Protein AF-A0A535QYT6-F1 (afdb_monomer_lite)

Structure (mmCIF, N/CA/C/O backbone):
data_AF-A0A535QYT6-F1
#
_entry.id   AF-A0A535QYT6-F1
#
loop_
_atom_site.group_PDB
_atom_site.id
_atom_site.type_symbol
_atom_site.label_atom_id
_atom_site.label_alt_id
_atom_site.label_comp_id
_atom_site.label_asym_id
_atom_site.label_entity_id
_atom_site.label_seq_id
_atom_site.pdbx_PDB_ins_code
_atom_site.Cartn_x
_atom_site.Cartn_y
_atom_site.Cartn_z
_atom_site.occupancy
_atom_site.B_iso_or_equiv
_atom_site.auth_seq_id
_atom_site.auth_comp_id
_atom_site.auth_asym_id
_atom_site.auth_atom_id
_atom_site.pdbx_PDB_model_num
ATOM 1 N N . MET A 1 1 ? -19.477 -6.397 -7.292 1.00 49.81 1 MET A N 1
ATOM 2 C CA . MET A 1 1 ? -18.075 -6.881 -7.298 1.00 49.81 1 MET A CA 1
ATOM 3 C C . MET A 1 1 ? -17.144 -5.680 -7.451 1.00 49.81 1 MET A C 1
ATOM 5 O O . MET A 1 1 ? -17.208 -5.020 -8.489 1.00 49.81 1 MET A O 1
ATOM 9 N N . PRO A 1 2 ? -16.328 -5.345 -6.439 1.00 56.06 2 PRO A N 1
ATOM 10 C CA . PRO A 1 2 ? -15.385 -4.229 -6.509 1.00 56.06 2 PRO A CA 1
ATOM 11 C C . PRO A 1 2 ? -14.351 -4.457 -7.620 1.00 56.06 2 PRO A C 1
ATOM 13 O O . PRO A 1 2 ? -13.805 -5.550 -7.774 1.00 56.06 2 PRO A O 1
ATOM 16 N N . LYS A 1 3 ? -14.112 -3.429 -8.439 1.00 69.00 3 LYS A N 1
ATOM 17 C CA . LYS A 1 3 ? -13.277 -3.535 -9.643 1.00 69.00 3 LYS A CA 1
ATOM 18 C C . LYS A 1 3 ? -11.787 -3.454 -9.263 1.00 69.00 3 LYS A C 1
ATOM 20 O O . LYS A 1 3 ? -11.415 -2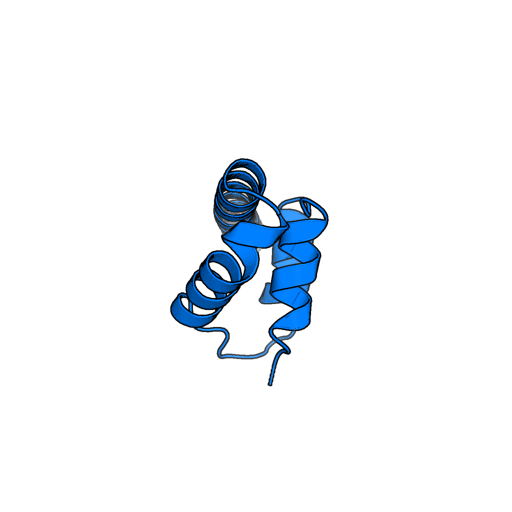.510 -8.563 1.00 69.00 3 LYS A O 1
ATOM 25 N N . PRO A 1 4 ? -10.914 -4.360 -9.753 1.00 74.06 4 PRO A N 1
ATOM 26 C CA . PRO A 1 4 ? -9.468 -4.325 -9.475 1.00 74.06 4 PRO A CA 1
ATOM 27 C C . PRO A 1 4 ? -8.807 -3.009 -9.915 1.00 74.06 4 PRO A C 1
ATOM 29 O O . PRO A 1 4 ? -7.790 -2.601 -9.359 1.00 74.06 4 PRO A O 1
ATOM 32 N N . THR A 1 5 ? -9.439 -2.286 -10.842 1.00 87.81 5 THR A N 1
ATOM 33 C CA . THR A 1 5 ? -9.025 -0.949 -11.278 1.00 87.81 5 THR A CA 1
ATOM 34 C C . THR A 1 5 ? -8.937 0.061 -10.134 1.00 87.81 5 THR A C 1
ATOM 36 O O . THR A 1 5 ? -8.078 0.936 -10.174 1.00 87.81 5 THR A O 1
ATOM 39 N N . ARG A 1 6 ? -9.764 -0.064 -9.085 1.00 89.00 6 ARG A N 1
ATOM 40 C CA . ARG A 1 6 ? -9.715 0.843 -7.928 1.00 89.00 6 ARG A CA 1
ATOM 41 C C . ARG A 1 6 ? -8.457 0.628 -7.088 1.00 89.00 6 ARG A C 1
ATOM 43 O O . ARG A 1 6 ? -7.804 1.597 -6.723 1.00 89.00 6 ARG A O 1
ATOM 50 N N . ILE A 1 7 ? -8.100 -0.630 -6.822 1.00 91.44 7 ILE A N 1
ATOM 51 C CA . ILE A 1 7 ? -6.883 -0.982 -6.071 1.00 91.44 7 ILE A CA 1
ATOM 52 C C . ILE A 1 7 ? -5.651 -0.482 -6.832 1.00 91.44 7 ILE A C 1
ATOM 54 O O . ILE A 1 7 ? -4.784 0.166 -6.251 1.00 91.44 7 ILE A O 1
ATOM 58 N N . ALA A 1 8 ? -5.614 -0.718 -8.147 1.00 94.06 8 ALA A N 1
ATOM 59 C CA . ALA A 1 8 ? -4.529 -0.243 -8.994 1.00 94.06 8 ALA A CA 1
ATOM 60 C C . ALA A 1 8 ? -4.422 1.290 -9.009 1.00 94.06 8 ALA A C 1
ATOM 62 O O . ALA A 1 8 ? -3.318 1.824 -8.915 1.00 94.06 8 ALA A O 1
ATOM 63 N N . ALA A 1 9 ? -5.551 2.002 -9.068 1.00 94.69 9 ALA A N 1
ATOM 64 C CA . ALA A 1 9 ? -5.568 3.462 -9.026 1.00 94.69 9 ALA A CA 1
ATOM 65 C C . ALA A 1 9 ? -5.030 4.009 -7.695 1.00 94.69 9 ALA A C 1
ATOM 67 O O . ALA A 1 9 ? -4.167 4.883 -7.703 1.00 94.69 9 ALA A O 1
ATOM 68 N N . LEU A 1 10 ? -5.476 3.463 -6.559 1.00 94.81 10 LEU A N 1
ATOM 69 C CA . LEU A 1 10 ? -4.994 3.877 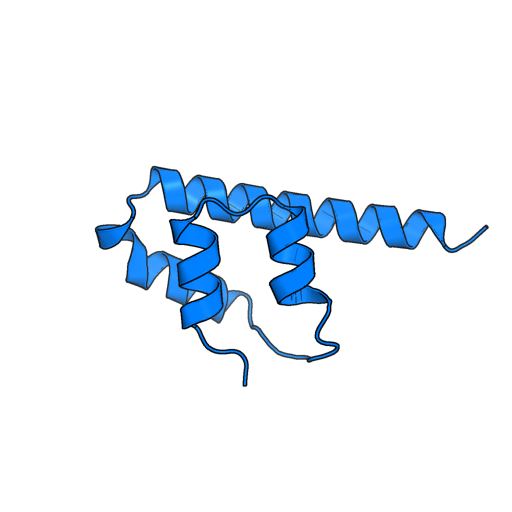-5.236 1.00 94.81 10 LEU A CA 1
ATOM 70 C C . LEU A 1 10 ? -3.485 3.662 -5.088 1.00 94.81 10 LEU A C 1
ATOM 72 O O . LEU A 1 10 ? -2.786 4.549 -4.603 1.00 94.81 10 LEU A O 1
ATOM 76 N N . ALA A 1 11 ? -2.977 2.515 -5.548 1.00 95.88 11 ALA A N 1
ATOM 77 C CA . ALA A 1 11 ? -1.547 2.233 -5.535 1.00 95.88 11 ALA A CA 1
ATOM 78 C C . ALA A 1 11 ? -0.775 3.203 -6.439 1.00 95.88 11 ALA A C 1
ATOM 80 O O . ALA A 1 11 ? 0.207 3.793 -6.006 1.00 95.88 11 ALA A O 1
ATOM 81 N N . THR A 1 12 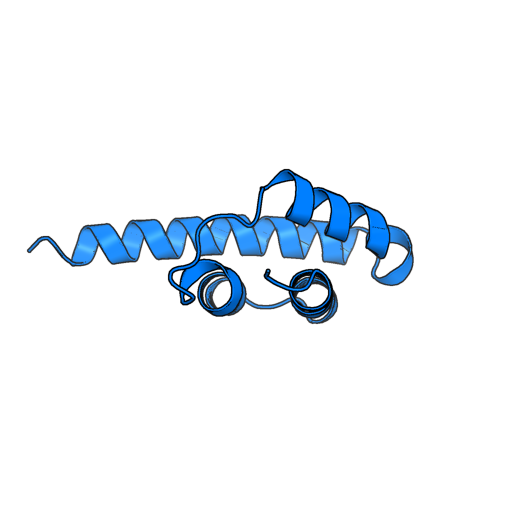? -1.246 3.428 -7.668 1.00 96.69 12 THR A N 1
ATOM 82 C CA . THR A 1 12 ? -0.600 4.331 -8.639 1.00 96.69 12 THR A CA 1
ATOM 83 C C . THR A 1 12 ? -0.484 5.761 -8.101 1.00 96.69 12 THR A C 1
ATOM 85 O O . THR A 1 12 ? 0.556 6.404 -8.255 1.00 96.69 12 THR A O 1
ATOM 88 N N . LEU A 1 13 ? -1.530 6.241 -7.425 1.00 96.50 13 LEU A N 1
ATOM 89 C CA . LEU A 1 13 ? -1.609 7.594 -6.872 1.00 96.50 13 LEU A CA 1
ATOM 90 C C . LEU A 1 13 ? -0.920 7.764 -5.512 1.00 96.50 13 LEU A C 1
ATOM 92 O O . LEU A 1 13 ? -0.899 8.878 -5.000 1.00 96.50 13 LEU A O 1
ATOM 96 N N . ASP A 1 14 ? -0.370 6.700 -4.922 1.00 96.44 14 ASP A N 1
ATOM 97 C CA . ASP A 1 14 ? 0.116 6.710 -3.532 1.00 96.44 14 ASP A CA 1
ATOM 98 C C . ASP A 1 14 ? -0.925 7.135 -2.510 1.00 96.44 14 ASP A C 1
ATOM 100 O O . ASP A 1 14 ? -0.671 7.949 -1.619 1.00 96.44 14 ASP A O 1
ATOM 104 N N . ALA A 1 15 ? -2.140 6.628 -2.665 1.00 95.69 15 ALA A N 1
ATOM 105 C CA . ALA A 1 15 ? -3.251 7.103 -1.870 1.00 95.69 15 ALA A CA 1
ATOM 106 C C . ALA A 1 15 ? -2.928 7.067 -0.363 1.00 95.69 15 ALA A C 1
ATOM 108 O O . ALA A 1 15 ? -2.386 6.085 0.165 1.00 95.69 15 ALA A O 1
ATOM 109 N N . ALA A 1 16 ? -3.282 8.152 0.329 1.00 95.94 16 ALA A N 1
ATOM 110 C CA . ALA A 1 16 ? -3.124 8.259 1.771 1.00 95.94 16 ALA A CA 1
ATOM 111 C C . ALA A 1 16 ? -3.929 7.155 2.491 1.00 95.94 16 ALA A C 1
ATOM 113 O O . ALA A 1 16 ? -4.955 6.710 1.966 1.00 95.94 16 ALA A O 1
ATOM 114 N N . PRO A 1 17 ? -3.544 6.735 3.711 1.00 93.00 17 PRO A N 1
ATOM 115 C CA . PRO A 1 17 ? -4.228 5.663 4.446 1.00 93.00 17 PRO A CA 1
ATOM 116 C C . PRO A 1 17 ? -5.754 5.831 4.540 1.00 93.00 17 PRO A C 1
ATOM 118 O O . PRO A 1 17 ? -6.506 4.904 4.254 1.00 93.00 17 PRO A O 1
ATOM 121 N N . ALA A 1 18 ? -6.238 7.041 4.832 1.00 91.00 18 ALA A N 1
ATOM 122 C CA . ALA A 1 18 ? -7.674 7.320 4.890 1.00 91.00 18 ALA A CA 1
ATOM 123 C C . ALA A 1 18 ? -8.391 7.076 3.547 1.00 91.00 18 ALA A C 1
ATOM 125 O O . ALA A 1 18 ? -9.525 6.605 3.525 1.00 91.00 18 ALA A O 1
ATOM 126 N N . SER A 1 19 ? -7.726 7.334 2.414 1.00 91.06 19 SER A N 1
ATOM 127 C CA . SER A 1 19 ? -8.283 7.060 1.084 1.00 91.06 19 SER A CA 1
ATOM 128 C C . SER A 1 19 ? -8.444 5.562 0.830 1.00 91.06 19 SER A C 1
ATOM 130 O O . SER A 1 19 ? -9.433 5.168 0.214 1.00 91.06 19 SER A O 1
ATOM 132 N N . TRP A 1 20 ? -7.534 4.725 1.340 1.00 90.12 20 TRP A N 1
ATOM 133 C CA . TRP A 1 20 ? -7.704 3.270 1.326 1.00 90.12 20 TRP A CA 1
ATOM 134 C C . TRP A 1 20 ? -8.909 2.854 2.164 1.00 90.12 20 TRP A C 1
ATOM 136 O O . TRP A 1 20 ? -9.751 2.116 1.665 1.00 90.12 20 TRP A O 1
ATOM 146 N N . LEU A 1 21 ? -9.055 3.383 3.382 1.00 85.00 21 LEU A N 1
ATOM 147 C CA . LEU A 1 21 ? -10.201 3.070 4.239 1.00 85.00 21 LEU A CA 1
ATOM 148 C C . LEU A 1 21 ? -11.535 3.496 3.610 1.00 85.00 21 LEU A C 1
ATOM 150 O O . LEU A 1 21 ? -12.488 2.726 3.601 1.00 85.00 21 LEU A O 1
ATOM 154 N N . MET A 1 22 ? -11.601 4.686 3.014 1.00 84.69 22 MET A N 1
ATOM 155 C CA . MET A 1 22 ? -12.805 5.154 2.321 1.00 84.69 22 MET A CA 1
ATOM 156 C C . MET A 1 22 ? -13.158 4.290 1.108 1.00 84.69 22 MET A C 1
ATOM 158 O O . MET A 1 22 ? -14.324 4.020 0.846 1.00 84.69 22 MET A O 1
ATOM 162 N N . ASN A 1 23 ? -12.159 3.824 0.361 1.00 81.19 23 ASN A N 1
ATOM 163 C CA . ASN A 1 23 ? -12.393 3.097 -0.885 1.00 81.19 23 ASN A CA 1
ATOM 164 C C . ASN A 1 23 ? -12.525 1.577 -0.713 1.00 81.19 23 ASN A C 1
ATOM 166 O O . ASN A 1 23 ? -13.100 0.928 -1.596 1.00 81.19 23 ASN A O 1
ATOM 170 N N . LEU A 1 24 ? -11.989 1.032 0.384 1.00 77.00 24 LEU A N 1
ATOM 171 C CA . LEU A 1 24 ? -12.061 -0.381 0.757 1.00 77.00 24 LEU A CA 1
ATOM 172 C C . LEU A 1 24 ? -13.119 -0.661 1.839 1.00 77.00 24 LEU A C 1
ATOM 174 O O . LEU A 1 24 ? -13.715 -1.730 1.813 1.00 77.00 24 LEU A O 1
ATOM 178 N N . GLY A 1 25 ? -13.357 0.269 2.771 1.00 63.31 25 GLY A N 1
ATOM 179 C CA . GLY A 1 25 ? -14.184 0.069 3.970 1.00 63.31 25 GLY A CA 1
ATOM 180 C C . GLY A 1 25 ? -15.571 0.726 3.952 1.00 63.31 25 GLY A C 1
ATOM 181 O O . GLY A 1 25 ? -16.505 0.165 4.513 1.00 63.31 25 GLY A O 1
ATOM 182 N N . VAL A 1 26 ? -15.770 1.866 3.277 1.00 53.97 26 VAL A N 1
ATOM 183 C CA . VAL A 1 26 ? -17.051 2.622 3.350 1.00 53.97 26 VAL A CA 1
ATOM 184 C C . VAL A 1 26 ? -18.180 2.001 2.510 1.00 53.97 26 VAL A C 1
ATOM 186 O O . VAL A 1 26 ? -19.315 2.463 2.550 1.00 53.97 26 VAL A O 1
ATOM 189 N N . SER A 1 27 ? -17.930 0.910 1.782 1.00 46.03 27 SER A N 1
ATOM 190 C CA . SER A 1 27 ? -18.956 0.324 0.908 1.00 46.03 27 SER A CA 1
ATOM 191 C C . SER A 1 27 ? -19.924 -0.648 1.591 1.00 46.03 27 SER A C 1
ATOM 193 O O . SER A 1 27 ? -20.859 -1.076 0.928 1.00 46.03 27 SER A O 1
ATOM 195 N N . GLY A 1 28 ? -19.729 -1.046 2.857 1.00 48.41 28 GLY A N 1
ATOM 196 C CA . GLY A 1 28 ? -20.598 -2.058 3.489 1.00 48.41 28 GLY A CA 1
ATOM 197 C C . GLY A 1 28 ? -20.620 -3.416 2.759 1.00 48.41 28 GLY A C 1
ATOM 198 O O . GLY A 1 28 ? -21.536 -4.211 2.946 1.00 48.41 28 GLY A O 1
ATOM 199 N N . GLU A 1 29 ? -19.622 -3.690 1.914 1.00 47.50 29 GLU A N 1
ATOM 200 C CA . GLU A 1 29 ? -19.548 -4.873 1.057 1.00 47.50 29 GLU A CA 1
ATOM 201 C C . GLU A 1 29 ? -18.442 -5.820 1.539 1.00 47.50 29 GLU A C 1
ATOM 203 O O . GLU A 1 29 ? -17.247 -5.544 1.442 1.00 47.50 29 GLU A O 1
ATOM 208 N N . ILE A 1 30 ? -18.869 -6.980 2.022 1.00 46.28 30 ILE A N 1
ATOM 209 C CA . ILE A 1 30 ? -18.080 -8.199 2.194 1.00 46.28 30 ILE A CA 1
ATOM 210 C C . ILE A 1 30 ? -17.287 -8.493 0.898 1.00 46.28 30 ILE A C 1
ATOM 212 O O . ILE A 1 30 ? -17.876 -8.553 -0.181 1.00 46.28 30 ILE A O 1
ATOM 216 N N . GLY A 1 31 ? -15.975 -8.763 0.982 1.00 56.59 31 GLY A N 1
ATOM 217 C CA . GLY A 1 31 ? -15.334 -9.659 0.002 1.00 56.59 31 GLY A CA 1
ATOM 218 C C . GLY A 1 31 ? -14.254 -9.124 -0.949 1.00 56.59 31 GLY A C 1
ATOM 219 O O . GLY A 1 31 ? -14.032 -9.746 -1.992 1.00 56.59 31 GLY A O 1
A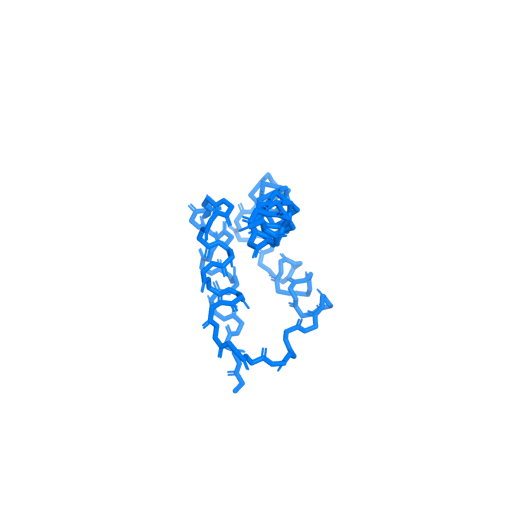TOM 220 N N . ILE A 1 32 ? -13.514 -8.055 -0.629 1.00 65.81 32 ILE A N 1
ATOM 221 C CA . ILE A 1 32 ? -12.167 -7.931 -1.222 1.00 65.81 32 ILE A CA 1
ATOM 222 C C . ILE A 1 32 ? -11.236 -8.830 -0.417 1.00 65.81 32 ILE A C 1
ATOM 224 O O . ILE A 1 32 ? -10.826 -8.485 0.686 1.00 65.81 32 ILE A O 1
ATOM 228 N N . SER A 1 33 ? -10.925 -9.997 -0.973 1.00 77.31 33 SER A N 1
ATOM 229 C CA . SER A 1 33 ? -9.976 -10.903 -0.344 1.00 77.31 33 SER A CA 1
ATOM 230 C C . SER A 1 33 ? -8.576 -10.259 -0.320 1.00 77.31 33 SER A C 1
ATOM 232 O O . SER A 1 33 ? -8.199 -9.589 -1.296 1.00 77.31 33 SER A O 1
ATOM 234 N N . PRO A 1 34 ? -7.789 -10.427 0.757 1.00 81.38 34 PRO A N 1
ATOM 235 C CA . PRO A 1 34 ? -6.407 -9.950 0.808 1.00 81.38 34 PRO A CA 1
ATOM 236 C C . PRO A 1 34 ? -5.587 -10.406 -0.406 1.00 81.38 34 PRO A C 1
ATOM 238 O O . PRO A 1 34 ? -4.810 -9.636 -0.970 1.00 81.38 34 PRO A O 1
ATOM 241 N N . GLU A 1 35 ? -5.845 -11.621 -0.890 1.00 85.94 35 GLU A N 1
ATOM 242 C CA . GLU A 1 35 ? -5.198 -12.219 -2.060 1.00 85.94 35 GLU A CA 1
ATOM 243 C C . GLU A 1 35 ? -5.496 -11.430 -3.335 1.00 85.94 35 GLU A C 1
ATOM 245 O O . GLU A 1 35 ? -4.638 -11.320 -4.205 1.00 85.94 35 GLU A O 1
ATOM 250 N N . ARG A 1 36 ? -6.684 -10.824 -3.459 1.00 86.06 36 ARG A N 1
ATOM 251 C CA . ARG A 1 36 ? -7.017 -9.959 -4.598 1.00 86.06 36 ARG A CA 1
ATOM 252 C C . ARG A 1 36 ? -6.249 -8.645 -4.555 1.00 86.06 36 ARG A C 1
ATOM 254 O O . ARG A 1 36 ? -5.828 -8.167 -5.610 1.00 86.06 36 ARG A O 1
ATOM 261 N N . ILE A 1 37 ? -6.077 -8.055 -3.374 1.00 89.00 37 ILE A N 1
ATOM 262 C CA . ILE A 1 37 ? -5.283 -6.829 -3.213 1.00 89.00 37 ILE A CA 1
ATOM 263 C C . ILE A 1 37 ? -3.838 -7.131 -3.585 1.00 89.00 37 ILE A C 1
ATOM 265 O O . ILE A 1 37 ? -3.294 -6.501 -4.490 1.00 89.00 37 ILE A O 1
ATOM 269 N N . VAL A 1 38 ? -3.259 -8.154 -2.958 1.00 91.38 38 VAL A N 1
ATOM 270 C CA . VAL A 1 38 ? -1.882 -8.587 -3.205 1.00 91.38 38 VAL A CA 1
ATOM 271 C C . VAL A 1 38 ? -1.688 -8.984 -4.668 1.00 91.38 38 VAL A C 1
ATOM 273 O O . VAL A 1 38 ? -0.761 -8.500 -5.308 1.00 91.38 38 VAL A O 1
ATOM 276 N N . GLY A 1 39 ? -2.595 -9.776 -5.241 1.00 93.56 39 GLY A N 1
ATOM 277 C CA . GLY A 1 39 ? -2.543 -10.177 -6.646 1.00 93.56 39 GLY A CA 1
ATOM 278 C C . GLY A 1 39 ? -2.611 -8.991 -7.610 1.00 93.56 39 GLY A C 1
ATOM 279 O O . GLY A 1 39 ? -1.879 -8.964 -8.595 1.00 93.56 39 GLY A O 1
ATOM 280 N N . THR A 1 40 ? -3.420 -7.970 -7.305 1.00 93.75 40 THR A N 1
ATOM 281 C CA . THR A 1 40 ? -3.469 -6.735 -8.108 1.00 93.75 40 THR A CA 1
ATOM 282 C C . THR A 1 40 ? -2.158 -5.958 -8.006 1.00 93.75 40 THR A C 1
ATOM 284 O O . THR A 1 40 ? -1.642 -5.511 -9.026 1.00 93.75 40 THR A O 1
ATOM 287 N N . LEU A 1 41 ? -1.596 -5.823 -6.800 1.00 94.75 41 LEU A N 1
ATOM 288 C CA . LEU A 1 41 ? -0.317 -5.144 -6.574 1.00 94.75 41 LEU A CA 1
ATOM 289 C C . LEU A 1 41 ? 0.837 -5.852 -7.296 1.00 94.75 41 LEU A C 1
ATOM 291 O O . LEU A 1 41 ? 1.629 -5.193 -7.962 1.00 94.75 41 LEU A O 1
ATOM 295 N N . ILE A 1 42 ? 0.893 -7.185 -7.231 1.00 95.50 42 ILE A N 1
ATOM 296 C CA . ILE A 1 42 ? 1.876 -7.995 -7.963 1.00 95.50 42 ILE A CA 1
ATOM 297 C C . ILE A 1 42 ? 1.717 -7.788 -9.473 1.00 95.50 42 ILE A C 1
ATOM 299 O O . ILE A 1 42 ? 2.706 -7.550 -10.163 1.00 95.50 42 ILE A O 1
ATOM 303 N N . ALA A 1 43 ? 0.482 -7.823 -9.985 1.00 96.12 43 ALA A N 1
ATOM 304 C CA . ALA A 1 43 ? 0.212 -7.677 -11.414 1.00 96.12 43 ALA A CA 1
ATOM 305 C C . ALA A 1 43 ? 0.650 -6.314 -11.979 1.00 96.12 43 ALA A C 1
ATOM 307 O O . ALA A 1 43 ? 1.095 -6.246 -13.123 1.00 96.12 43 ALA A O 1
ATOM 308 N N . ILE A 1 44 ? 0.547 -5.233 -11.195 1.00 96.56 44 ILE A N 1
ATOM 309 C CA . ILE A 1 44 ? 0.940 -3.881 -11.633 1.00 96.56 44 ILE A CA 1
ATOM 310 C C . ILE A 1 44 ? 2.357 -3.481 -11.205 1.00 96.56 44 ILE A C 1
ATOM 312 O O . ILE A 1 44 ? 2.823 -2.414 -11.605 1.00 96.56 44 ILE A O 1
ATOM 316 N N . ALA A 1 45 ? 3.055 -4.304 -10.415 1.00 96.88 45 ALA A N 1
ATOM 317 C CA . ALA A 1 45 ? 4.390 -3.994 -9.903 1.00 96.88 45 ALA A CA 1
ATOM 318 C C . ALA A 1 45 ? 5.394 -3.569 -10.996 1.00 96.88 45 ALA A C 1
ATOM 320 O O . ALA A 1 45 ? 6.104 -2.587 -10.769 1.00 96.88 45 ALA A O 1
ATOM 321 N N . PRO A 1 46 ? 5.427 -4.194 -12.195 1.00 97.44 46 PRO A N 1
ATOM 322 C CA . PRO A 1 46 ? 6.324 -3.760 -13.270 1.00 97.44 46 PRO A CA 1
ATOM 3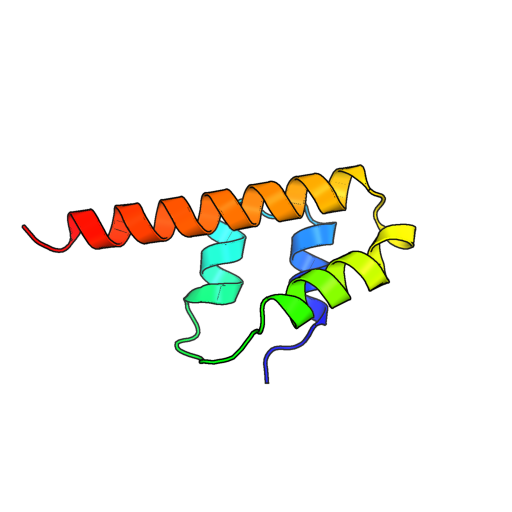23 C C . PRO A 1 46 ? 6.016 -2.360 -13.825 1.00 97.44 46 PRO A C 1
ATOM 325 O O . PRO A 1 46 ? 6.887 -1.746 -14.428 1.00 97.44 46 PRO A O 1
ATOM 328 N N . VAL A 1 47 ? 4.788 -1.857 -13.642 1.00 97.50 47 VAL A N 1
ATOM 329 C CA . VAL A 1 47 ? 4.321 -0.581 -14.211 1.00 97.50 47 VAL A CA 1
ATOM 330 C C . VAL A 1 47 ? 4.610 0.592 -13.278 1.00 97.50 47 VAL A C 1
ATOM 332 O O . VAL A 1 47 ? 5.043 1.647 -13.729 1.00 97.50 47 VAL A O 1
ATOM 335 N N . ILE A 1 48 ? 4.364 0.420 -11.977 1.00 96.75 48 ILE A N 1
ATOM 336 C CA . ILE A 1 48 ? 4.464 1.508 -10.986 1.00 96.75 48 ILE A CA 1
ATOM 337 C C . ILE A 1 48 ? 5.699 1.404 -10.081 1.00 96.75 48 ILE A C 1
ATOM 339 O O . ILE A 1 48 ? 5.976 2.320 -9.307 1.00 96.75 48 ILE A O 1
ATOM 343 N N . GLY A 1 49 ? 6.448 0.303 -10.187 1.00 97.56 49 GLY A N 1
ATOM 344 C CA . GLY A 1 49 ? 7.680 0.054 -9.448 1.00 97.56 49 GLY A CA 1
ATOM 345 C C . GLY A 1 49 ? 7.470 -0.410 -8.003 1.00 97.56 49 GLY A C 1
ATOM 346 O O . GLY A 1 49 ? 6.479 -0.098 -7.339 1.00 97.56 49 GLY A O 1
ATOM 347 N N . THR A 1 50 ? 8.460 -1.137 -7.480 1.00 95.62 50 THR A N 1
ATOM 348 C CA . THR A 1 50 ? 8.420 -1.751 -6.141 1.00 95.62 50 THR A CA 1
ATOM 349 C C . THR A 1 50 ? 8.244 -0.733 -5.015 1.00 95.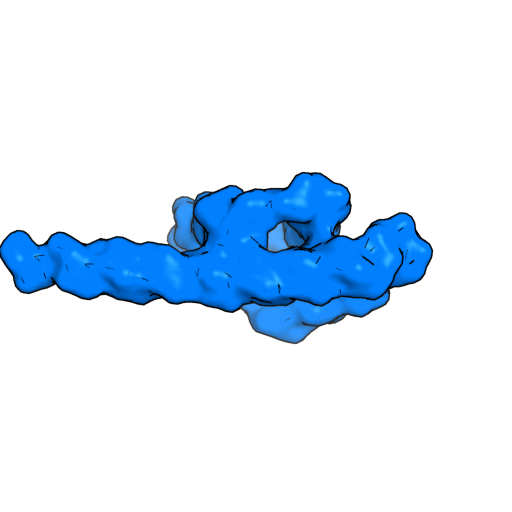62 50 THR A C 1
ATOM 351 O O . THR A 1 50 ? 7.522 -1.003 -4.059 1.00 95.62 50 THR A O 1
ATOM 354 N N . ALA A 1 51 ? 8.844 0.458 -5.127 1.00 96.81 51 ALA A N 1
ATOM 355 C CA . ALA A 1 51 ? 8.721 1.502 -4.106 1.00 96.81 51 ALA A CA 1
ATOM 356 C C . ALA A 1 51 ? 7.256 1.910 -3.871 1.00 96.81 51 ALA A C 1
ATOM 358 O O . ALA A 1 51 ? 6.816 2.037 -2.727 1.00 96.81 51 ALA A O 1
ATOM 359 N N . ARG A 1 52 ? 6.472 2.037 -4.949 1.00 96.69 52 ARG A N 1
ATOM 360 C CA . ARG A 1 52 ? 5.048 2.368 -4.862 1.00 96.69 52 ARG A CA 1
ATOM 361 C C . ARG A 1 52 ? 4.228 1.204 -4.298 1.00 96.69 52 ARG A C 1
ATOM 363 O O . ARG A 1 52 ? 3.323 1.436 -3.504 1.00 96.69 52 ARG A O 1
ATOM 370 N N . ILE A 1 53 ? 4.582 -0.041 -4.629 1.00 97.12 53 ILE A N 1
ATOM 371 C CA . ILE A 1 53 ? 3.949 -1.233 -4.039 1.00 97.12 53 ILE A CA 1
ATOM 372 C C . ILE A 1 53 ? 4.156 -1.285 -2.521 1.00 97.12 53 ILE A C 1
ATOM 374 O O . ILE A 1 53 ? 3.199 -1.496 -1.776 1.00 97.12 53 ILE A O 1
ATOM 378 N N . VAL A 1 54 ? 5.383 -1.046 -2.050 1.00 96.44 54 VAL A N 1
ATOM 379 C CA . VAL A 1 54 ? 5.703 -1.027 -0.614 1.00 96.44 54 VAL A CA 1
ATOM 380 C C . VAL A 1 54 ? 4.979 0.119 0.096 1.00 96.44 54 VAL A C 1
ATOM 382 O O . VAL A 1 54 ? 4.415 -0.084 1.172 1.00 96.44 54 VAL A O 1
ATOM 385 N N . SER A 1 55 ? 4.932 1.305 -0.517 1.00 97.62 55 SER A N 1
ATOM 386 C CA . SER A 1 55 ? 4.179 2.442 0.022 1.00 97.62 55 SER A CA 1
ATOM 387 C C . SER A 1 55 ? 2.686 2.126 0.166 1.00 97.62 55 SER A C 1
ATOM 389 O O . SER A 1 55 ? 2.107 2.333 1.237 1.00 97.62 55 SER A O 1
ATOM 391 N N . ALA A 1 56 ? 2.079 1.528 -0.866 1.00 96.50 56 ALA A N 1
ATOM 392 C CA . ALA A 1 56 ? 0.685 1.097 -0.843 1.00 96.50 56 ALA A CA 1
ATOM 393 C C . ALA A 1 56 ? 0.418 0.090 0.287 1.00 96.50 56 ALA A C 1
ATOM 395 O O . ALA A 1 56 ? -0.531 0.270 1.049 1.00 96.50 56 ALA A O 1
ATOM 396 N N . ALA A 1 57 ? 1.285 -0.915 0.454 1.00 93.75 57 ALA A N 1
ATOM 397 C CA . ALA A 1 57 ? 1.183 -1.878 1.551 1.00 93.75 57 ALA A CA 1
ATOM 398 C C . ALA A 1 57 ? 1.220 -1.187 2.927 1.00 93.75 57 ALA A C 1
ATOM 400 O O . ALA A 1 57 ? 0.357 -1.436 3.770 1.00 93.75 57 ALA A O 1
ATOM 401 N N . GLY A 1 58 ? 2.157 -0.255 3.136 1.00 95.38 58 GLY A N 1
ATOM 402 C CA . GLY A 1 58 ? 2.235 0.522 4.375 1.00 95.38 58 GLY A CA 1
ATOM 403 C C . GLY A 1 58 ? 1.002 1.400 4.616 1.00 95.38 58 GLY A C 1
ATOM 404 O O . GLY A 1 58 ? 0.534 1.517 5.749 1.00 95.38 58 GLY A O 1
ATOM 405 N N . SER A 1 59 ? 0.442 2.000 3.564 1.00 95.44 59 SER A N 1
ATOM 406 C CA . SER A 1 59 ? -0.776 2.808 3.668 1.00 95.44 59 SER A CA 1
ATOM 407 C C . SER A 1 59 ? -2.012 1.975 3.993 1.00 95.44 59 SER A C 1
ATOM 409 O O . SER A 1 59 ? -2.833 2.434 4.781 1.00 95.44 59 SER A O 1
ATOM 411 N N . ILE A 1 60 ? -2.114 0.748 3.474 1.00 91.12 60 ILE A N 1
ATOM 412 C CA . ILE A 1 60 ? -3.180 -0.198 3.836 1.00 91.12 60 ILE A CA 1
ATOM 413 C C . ILE A 1 60 ? -3.087 -0.573 5.320 1.00 91.12 60 ILE A C 1
ATOM 415 O O . ILE A 1 60 ? -4.087 -0.487 6.025 1.00 91.12 60 ILE A O 1
ATOM 419 N N . VAL A 1 61 ? -1.895 -0.917 5.823 1.00 91.81 61 VAL A N 1
ATOM 420 C CA . VAL A 1 61 ? -1.702 -1.251 7.249 1.00 91.81 61 VAL A CA 1
ATOM 421 C C . VAL A 1 61 ? -2.095 -0.079 8.151 1.00 91.81 61 VAL A C 1
ATOM 423 O O . VAL A 1 61 ? -2.845 -0.256 9.108 1.00 91.81 61 VAL A O 1
ATOM 426 N N . ARG A 1 62 ? -1.660 1.142 7.818 1.00 93.38 62 ARG A N 1
ATOM 427 C CA . ARG A 1 62 ? -2.066 2.347 8.560 1.00 93.38 62 ARG A CA 1
ATOM 428 C C . ARG A 1 62 ? -3.573 2.591 8.496 1.00 93.38 62 ARG A C 1
ATOM 430 O O . ARG A 1 62 ? -4.151 3.027 9.483 1.00 93.38 62 ARG A O 1
ATOM 437 N N . ALA A 1 63 ? -4.210 2.318 7.359 1.00 89.94 63 ALA A N 1
ATOM 438 C CA . ALA A 1 63 ? -5.652 2.478 7.198 1.00 89.94 63 ALA A CA 1
ATOM 439 C C . ALA A 1 63 ? -6.438 1.558 8.144 1.00 89.94 63 ALA A C 1
ATOM 441 O O . ALA A 1 63 ? -7.444 1.985 8.706 1.00 89.94 63 ALA A O 1
ATOM 442 N N . LEU A 1 64 ? -5.956 0.328 8.349 1.00 86.81 64 LEU A N 1
ATOM 443 C CA . LEU A 1 64 ? -6.531 -0.613 9.312 1.00 86.81 64 LEU A CA 1
ATOM 444 C C . LEU A 1 64 ? -6.376 -0.110 10.753 1.00 86.81 64 LEU A C 1
ATOM 446 O O . LEU A 1 64 ? -7.352 -0.112 11.493 1.00 86.81 64 LEU A O 1
ATOM 450 N N . GLY A 1 65 ? -5.205 0.421 11.121 1.00 88.38 65 GLY A N 1
ATOM 451 C CA . GLY A 1 65 ? -5.007 1.035 12.442 1.00 88.38 65 GLY A CA 1
ATOM 452 C C . GLY A 1 65 ? -5.939 2.229 12.696 1.00 88.38 65 GLY A C 1
ATOM 453 O O . GLY A 1 65 ? -6.556 2.320 13.753 1.00 88.38 65 GLY A O 1
ATOM 454 N N . LEU A 1 66 ? -6.127 3.104 11.698 1.00 87.75 66 LEU A N 1
ATOM 455 C CA . LEU A 1 66 ? -7.086 4.217 11.788 1.00 87.75 66 LEU A CA 1
ATOM 456 C C . LEU A 1 66 ? -8.529 3.730 11.989 1.00 87.75 66 LEU A C 1
ATOM 458 O O . LEU A 1 66 ? -9.292 4.349 12.731 1.00 87.75 66 LEU A O 1
ATOM 462 N N . LEU A 1 67 ? -8.909 2.631 11.329 1.00 85.19 67 LEU A N 1
ATOM 463 C CA . LEU A 1 67 ? -10.218 2.013 11.522 1.00 85.19 67 LEU A CA 1
ATOM 464 C C . LEU A 1 67 ? -10.368 1.495 12.956 1.00 85.19 67 LEU A C 1
ATOM 466 O O . LEU A 1 67 ? -11.356 1.825 13.609 1.00 85.19 67 LEU A O 1
ATOM 470 N N . GLU A 1 68 ? -9.398 0.737 13.464 1.00 82.88 68 GLU A N 1
ATOM 471 C CA . GLU A 1 68 ? -9.424 0.200 14.831 1.00 82.88 68 GLU A CA 1
ATOM 472 C C . GLU A 1 68 ? -9.554 1.304 15.887 1.00 82.88 68 GLU A C 1
ATOM 474 O O . GLU A 1 68 ? -10.375 1.200 16.801 1.00 82.88 68 GLU A O 1
ATOM 479 N N . ASP A 1 69 ? -8.795 2.389 15.741 1.00 85.62 69 ASP A N 1
ATOM 480 C CA . ASP A 1 69 ? -8.839 3.513 16.676 1.00 85.62 69 ASP A CA 1
ATOM 481 C C . ASP A 1 69 ? -10.173 4.272 16.611 1.00 85.62 69 ASP A C 1
ATOM 483 O O . ASP A 1 69 ? -10.696 4.685 17.648 1.00 85.62 69 ASP A O 1
ATOM 487 N N . SER A 1 70 ? -10.792 4.375 15.426 1.00 78.56 70 SER A N 1
ATOM 488 C CA . SER A 1 70 ? -12.138 4.954 15.284 1.00 78.56 70 SER A CA 1
ATOM 489 C C . SER A 1 70 ? -13.221 4.140 16.009 1.00 78.56 70 SER A C 1
ATOM 491 O O . SER A 1 70 ? -14.163 4.710 16.561 1.00 78.56 70 SER A O 1
ATOM 493 N N . GLN A 1 71 ? -13.079 2.809 16.057 1.00 74.62 71 GLN A N 1
ATOM 494 C CA . GLN A 1 71 ? -14.028 1.934 16.753 1.00 74.62 71 GLN A CA 1
ATOM 495 C C . GLN A 1 71 ? -13.869 2.018 18.276 1.00 74.62 71 GLN A C 1
ATOM 497 O O . GLN A 1 71 ? -14.869 2.022 18.992 1.00 74.62 71 GLN A O 1
ATOM 502 N N . LYS A 1 72 ? -12.637 2.162 18.784 1.00 76.38 72 LYS A N 1
ATOM 503 C CA . LYS A 1 72 ? -12.374 2.336 20.227 1.00 76.38 72 LYS A CA 1
ATOM 504 C C . LYS A 1 72 ? -13.003 3.615 20.798 1.00 76.38 72 LYS A C 1
ATOM 506 O O . LYS A 1 72 ? -13.401 3.620 21.957 1.00 76.38 72 LYS A O 1
ATOM 511 N N . GLY A 1 73 ? -13.125 4.676 19.997 1.00 62.00 73 GLY A N 1
ATOM 512 C CA . GLY A 1 73 ? -13.719 5.955 20.411 1.00 62.00 73 GLY A CA 1
ATOM 513 C C . GLY A 1 73 ? -15.254 6.014 20.408 1.00 62.00 73 GLY A C 1
ATOM 514 O O . GLY A 1 73 ? -15.808 6.991 20.896 1.00 62.00 73 GLY A O 1
ATOM 515 N N . THR A 1 74 ? -15.947 4.999 19.877 1.00 60.41 74 THR A N 1
ATOM 516 C CA . THR A 1 74 ? -17.425 4.988 19.755 1.00 60.41 74 THR A CA 1
ATOM 517 C C . THR A 1 74 ? -18.121 4.320 20.960 1.00 60.41 74 THR A C 1
ATOM 519 O O . THR A 1 74 ? -19.344 4.251 21.017 1.00 60.41 74 THR A O 1
ATOM 522 N N . GLY A 1 75 ? -17.354 3.817 21.936 1.00 59.28 75 GLY A N 1
ATOM 523 C CA . GLY A 1 75 ? -17.855 3.071 23.100 1.00 59.28 75 GLY A CA 1
ATOM 524 C C . GLY A 1 75 ? -17.934 3.842 24.425 1.00 59.28 75 GLY A C 1
ATOM 525 O O . GLY A 1 75 ? -17.940 3.187 25.466 1.00 59.28 75 GLY A O 1
ATOM 526 N N . ALA A 1 76 ? -17.943 5.181 24.408 1.00 50.22 76 ALA A N 1
ATOM 527 C CA . ALA A 1 76 ? -18.023 6.034 25.603 1.00 50.22 76 ALA A CA 1
ATOM 528 C C . ALA A 1 76 ? -19.289 6.900 25.607 1.00 50.22 76 ALA A C 1
ATOM 530 O O . ALA A 1 76 ? -19.624 7.446 24.531 1.00 50.22 76 ALA A O 1
#

Secondary structure (DSSP, 8-state):
---HHHHHHHHHTT--HHHHHHHHTTT------HHHHHHHHHHHHHHH-HHHHHHHHHHHHHHHHHHHHHHHTT--

pLDDT: mean 83.84, std 15.49, range [46.03, 97.62]

Foldseek 3Di:
DDDLVVLVVCLLVLNALQSCCCNVPVPPDPDPDPCSSVVSLVVCCVPRHPVSSVSSVVSPVVNVVVVVVVVVVVPD

Sequence (76 aa):
MPKPTRIAALATLDAAPASWLMNLGVSGEIGISPERIVGTLIAIAPVIGTARIVSAAGSIVRALGLLEDSQKGTGA

Radius of gyration: 12.93 Å; chains: 1; bounding box: 29×20×40 Å